Protein AF-A0A2E9KAT4-F1 (afdb_monomer_lite)

Sequence (88 aa):
MLNENTLLIGQVLQIRDNILAKRHAIPGSLQSEWKRLTDRTAAFDIKRTFNTARKGTTFTKPSLFQGSAAELSNLVKALRNFNARISR

Structure (mmCIF, N/CA/C/O backbone):
data_AF-A0A2E9KAT4-F1
#
_entry.id   AF-A0A2E9KAT4-F1
#
loop_
_atom_site.group_PDB
_atom_site.id
_atom_site.type_symbol
_atom_site.label_atom_id
_atom_site.label_alt_id
_atom_site.label_comp_id
_atom_site.label_asym_id
_atom_site.label_entity_id
_atom_site.label_seq_id
_atom_site.pdbx_PDB_ins_code
_atom_site.Cartn_x
_atom_site.Cartn_y
_atom_site.Cartn_z
_atom_site.occupancy
_atom_site.B_iso_or_equiv
_atom_site.auth_seq_id
_atom_site.auth_comp_id
_atom_site.auth_asym_id
_atom_site.auth_atom_id
_atom_site.pdbx_PDB_model_num
ATOM 1 N N . MET A 1 1 ? 22.544 6.694 -12.431 1.00 41.69 1 MET A N 1
ATOM 2 C CA . MET A 1 1 ? 21.278 7.344 -12.031 1.00 41.69 1 MET A CA 1
ATOM 3 C C . MET A 1 1 ? 20.356 6.277 -11.468 1.00 41.69 1 MET A C 1
ATOM 5 O O . MET A 1 1 ? 19.979 5.376 -12.206 1.00 41.69 1 MET A O 1
ATOM 9 N N . LEU A 1 2 ? 20.059 6.313 -10.166 1.00 50.12 2 LEU A N 1
ATOM 10 C CA . LEU A 1 2 ? 18.973 5.503 -9.606 1.00 50.12 2 LEU A CA 1
ATOM 11 C C . LEU A 1 2 ? 17.681 5.984 -10.268 1.00 50.12 2 LEU A C 1
ATOM 13 O O . LEU A 1 2 ? 17.329 7.152 -10.147 1.00 50.12 2 LEU A O 1
ATOM 17 N N . ASN A 1 3 ? 17.054 5.106 -11.044 1.00 72.81 3 ASN A N 1
ATOM 18 C CA . ASN A 1 3 ? 15.844 5.408 -11.795 1.00 72.81 3 ASN A CA 1
ATOM 19 C C . 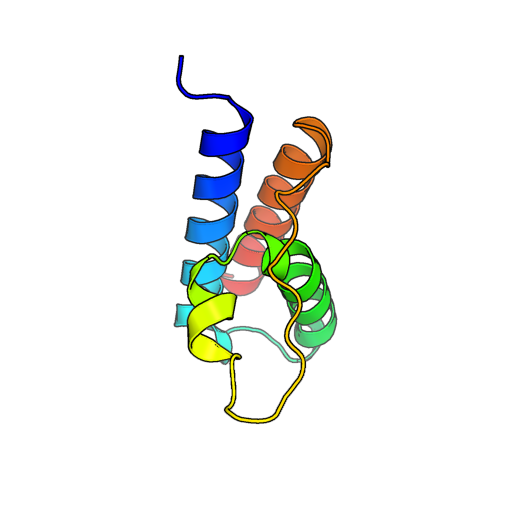ASN A 1 3 ? 14.767 5.900 -10.808 1.00 72.81 3 ASN A C 1
ATOM 21 O O . ASN A 1 3 ? 14.541 5.244 -9.791 1.00 72.81 3 ASN A O 1
ATOM 25 N N . GLU A 1 4 ? 14.138 7.050 -11.061 1.00 74.69 4 GLU A N 1
ATOM 26 C CA . GLU A 1 4 ? 13.135 7.669 -10.173 1.00 74.69 4 GLU A CA 1
ATOM 27 C C . GLU A 1 4 ? 12.035 6.666 -9.778 1.00 74.69 4 GLU A C 1
ATOM 29 O O . GLU A 1 4 ? 11.622 6.581 -8.621 1.00 74.69 4 GLU A O 1
ATOM 34 N N . ASN A 1 5 ? 11.670 5.792 -10.717 1.00 78.50 5 ASN A N 1
ATOM 35 C CA . ASN A 1 5 ? 10.748 4.684 -10.494 1.00 78.50 5 ASN A CA 1
ATOM 36 C C . ASN A 1 5 ? 11.237 3.701 -9.419 1.00 78.50 5 ASN A C 1
ATOM 38 O O . ASN A 1 5 ? 10.446 3.275 -8.583 1.00 78.50 5 ASN A O 1
ATOM 42 N N . THR A 1 6 ? 12.528 3.359 -9.389 1.00 79.44 6 THR A N 1
ATOM 43 C CA . THR A 1 6 ? 13.111 2.469 -8.370 1.00 79.44 6 THR A CA 1
ATOM 44 C C . THR A 1 6 ? 12.996 3.079 -6.976 1.00 79.44 6 THR A C 1
ATOM 46 O O . THR A 1 6 ? 12.651 2.376 -6.026 1.00 79.44 6 THR A O 1
ATOM 49 N N . LEU A 1 7 ? 13.235 4.389 -6.850 1.00 84.62 7 LEU A N 1
ATOM 50 C CA . LEU A 1 7 ? 13.085 5.097 -5.579 1.00 84.62 7 LEU A CA 1
ATOM 51 C C . LEU A 1 7 ? 11.626 5.075 -5.106 1.00 84.62 7 LEU A C 1
ATOM 53 O O . LEU A 1 7 ? 11.355 4.731 -3.955 1.00 84.62 7 LEU A O 1
ATOM 57 N N . LEU A 1 8 ? 10.684 5.392 -5.997 1.00 84.81 8 LEU A N 1
ATOM 58 C CA . LEU A 1 8 ? 9.256 5.398 -5.676 1.00 84.81 8 LEU A CA 1
ATOM 59 C C . LEU A 1 8 ? 8.742 3.998 -5.311 1.00 84.81 8 LEU A C 1
ATOM 61 O O . LEU A 1 8 ? 7.985 3.856 -4.353 1.00 84.81 8 LEU A O 1
ATOM 65 N N . ILE A 1 9 ? 9.194 2.953 -6.011 1.00 84.12 9 ILE A N 1
ATOM 66 C CA . ILE A 1 9 ? 8.880 1.557 -5.673 1.00 84.12 9 ILE A CA 1
ATOM 67 C C . ILE A 1 9 ? 9.402 1.209 -4.273 1.00 84.12 9 ILE A C 1
ATOM 69 O O . ILE A 1 9 ? 8.667 0.633 -3.471 1.00 84.12 9 ILE A O 1
ATOM 73 N N . GLY A 1 10 ? 10.637 1.603 -3.941 1.00 84.12 10 GLY A N 1
ATOM 74 C CA . GLY A 1 10 ? 11.196 1.413 -2.600 1.00 84.12 10 GLY A CA 1
ATOM 75 C C . GLY A 1 10 ? 10.354 2.087 -1.512 1.00 84.12 10 GLY A C 1
ATOM 76 O O . GLY A 1 10 ? 10.052 1.472 -0.489 1.00 84.12 10 GLY A O 1
ATOM 77 N N . GLN A 1 11 ? 9.891 3.316 -1.758 1.00 89.38 11 GLN A N 1
ATOM 78 C CA . GLN A 1 11 ? 9.003 4.034 -0.839 1.00 89.38 11 GLN A CA 1
ATOM 79 C C . GLN A 1 11 ? 7.646 3.341 -0.670 1.00 89.38 11 GLN A C 1
ATOM 81 O O . GLN A 1 11 ? 7.151 3.235 0.453 1.00 89.38 11 GLN A O 1
ATOM 86 N N . VAL A 1 12 ? 7.048 2.853 -1.763 1.00 89.19 12 VAL A N 1
ATOM 87 C CA . VAL A 1 12 ? 5.801 2.073 -1.724 1.00 89.19 12 VAL A CA 1
ATOM 88 C C . VAL A 1 12 ? 5.959 0.860 -0.808 1.00 89.19 12 VAL A C 1
ATOM 90 O O . VAL A 1 12 ? 5.130 0.661 0.082 1.00 89.19 12 VAL A O 1
ATOM 93 N N . LEU A 1 13 ? 7.029 0.082 -0.994 1.00 87.12 13 LEU A N 1
ATOM 94 C CA . LEU A 1 13 ? 7.306 -1.109 -0.189 1.00 87.12 13 LEU A CA 1
ATOM 95 C C . LEU A 1 13 ? 7.492 -0.756 1.290 1.00 87.12 13 LEU A C 1
ATOM 97 O O . LEU A 1 13 ? 6.840 -1.351 2.144 1.00 87.12 13 LEU A O 1
ATOM 101 N N . GLN A 1 14 ? 8.290 0.271 1.591 1.00 89.50 14 GLN A N 1
ATOM 102 C CA . GLN A 1 14 ? 8.563 0.688 2.966 1.00 89.50 14 GLN A CA 1
ATOM 103 C C . GLN A 1 14 ? 7.292 1.121 3.716 1.00 89.50 14 GLN A C 1
ATOM 105 O O . GLN A 1 14 ? 7.080 0.725 4.863 1.00 89.50 14 GLN A O 1
ATOM 110 N N . ILE A 1 15 ? 6.426 1.924 3.084 1.00 91.25 15 ILE A N 1
ATOM 111 C CA . ILE A 1 15 ? 5.187 2.397 3.725 1.00 91.25 15 ILE A CA 1
ATOM 112 C C . ILE A 1 15 ? 4.206 1.238 3.911 1.00 91.25 15 ILE A C 1
ATOM 114 O O . ILE A 1 15 ? 3.580 1.119 4.964 1.00 91.25 15 ILE A O 1
ATOM 118 N N . ARG A 1 16 ? 4.075 0.369 2.905 1.00 89.88 16 ARG A N 1
ATOM 119 C CA . ARG A 1 16 ? 3.201 -0.803 2.974 1.00 89.88 16 ARG A CA 1
ATOM 120 C C . ARG A 1 16 ? 3.619 -1.751 4.096 1.00 89.88 16 ARG A 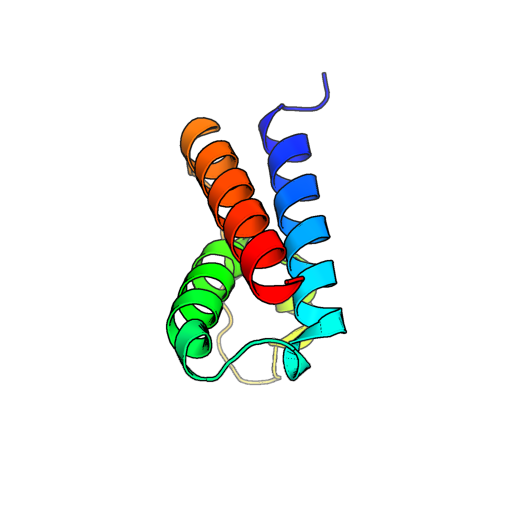C 1
ATOM 122 O O . ARG A 1 16 ? 2.759 -2.190 4.855 1.00 89.88 16 ARG A O 1
ATOM 129 N N . ASP A 1 17 ? 4.911 -2.038 4.222 1.00 88.88 17 ASP A N 1
ATOM 130 C CA . ASP A 1 17 ? 5.431 -2.931 5.260 1.00 88.88 17 ASP A CA 1
ATOM 131 C C . ASP A 1 17 ? 5.222 -2.332 6.665 1.00 88.88 17 ASP A C 1
ATOM 133 O O . ASP A 1 17 ? 4.849 -3.051 7.592 1.00 88.88 17 ASP A O 1
ATOM 137 N N . ASN A 1 18 ? 5.337 -1.004 6.812 1.00 90.50 18 ASN A N 1
ATOM 138 C CA . ASN A 1 18 ? 4.966 -0.299 8.045 1.00 90.50 18 ASN A CA 1
ATOM 139 C C . ASN A 1 18 ? 3.477 -0.495 8.385 1.00 90.50 18 ASN A C 1
ATOM 141 O O . ASN A 1 18 ? 3.152 -0.907 9.496 1.00 90.50 18 ASN A O 1
ATOM 145 N N . ILE A 1 19 ? 2.572 -0.275 7.422 1.00 90.88 19 ILE A N 1
ATOM 146 C CA . ILE A 1 19 ? 1.128 -0.484 7.619 1.00 90.88 19 ILE A CA 1
ATOM 147 C C . ILE A 1 19 ? 0.830 -1.948 7.987 1.00 90.88 19 ILE A C 1
ATOM 149 O O . ILE A 1 19 ? 0.054 -2.200 8.907 1.00 90.88 19 ILE A O 1
ATOM 153 N N . LEU A 1 20 ? 1.472 -2.916 7.322 1.00 88.88 20 LEU A N 1
ATOM 154 C CA . LEU A 1 20 ? 1.327 -4.348 7.613 1.00 88.88 20 LEU A CA 1
ATOM 155 C C . LEU A 1 20 ? 1.759 -4.712 9.039 1.00 88.88 20 LEU A C 1
ATOM 157 O O . LEU A 1 20 ? 1.099 -5.538 9.682 1.00 88.88 20 LEU A O 1
ATOM 161 N N . ALA A 1 21 ? 2.837 -4.101 9.541 1.00 89.06 21 ALA A N 1
ATOM 162 C CA . ALA A 1 21 ? 3.320 -4.316 10.904 1.00 89.06 21 ALA A CA 1
ATOM 163 C C . ALA A 1 21 ? 2.280 -3.888 11.954 1.00 89.06 21 ALA A C 1
ATOM 165 O O . ALA A 1 21 ? 2.094 -4.570 12.961 1.00 89.06 21 ALA A O 1
ATOM 166 N N . LYS A 1 22 ? 1.520 -2.825 11.672 1.00 90.19 22 LYS A N 1
ATOM 167 C CA . LYS A 1 22 ? 0.416 -2.337 12.513 1.00 90.19 22 LYS A CA 1
ATOM 168 C C . LYS A 1 22 ? -0.972 -2.625 11.943 1.00 90.19 22 LYS A C 1
ATOM 170 O O . LYS A 1 22 ? -1.919 -1.900 12.223 1.00 90.19 22 LYS A O 1
ATOM 175 N N . ARG A 1 23 ? -1.134 -3.707 11.173 1.00 87.44 23 ARG A N 1
ATOM 176 C CA . ARG A 1 23 ? -2.422 -4.071 10.542 1.00 87.44 23 ARG A CA 1
ATOM 177 C C . ARG A 1 23 ? -3.598 -4.173 11.522 1.00 87.44 23 ARG A C 1
ATOM 179 O O . ARG A 1 23 ? -4.740 -4.003 11.120 1.00 87.44 23 ARG A O 1
ATOM 186 N N . HIS A 1 24 ? -3.316 -4.457 12.793 1.00 88.38 24 HIS A N 1
ATOM 187 C CA . HIS A 1 24 ? -4.302 -4.518 13.873 1.00 88.38 24 HIS A CA 1
ATOM 188 C C . HIS A 1 24 ? -4.886 -3.140 14.230 1.00 88.38 24 HIS A C 1
ATOM 190 O O . HIS A 1 24 ? -5.985 -3.073 14.763 1.00 88.38 24 HIS A O 1
ATOM 196 N N . ALA A 1 25 ? -4.178 -2.055 13.910 1.00 88.81 25 ALA A N 1
ATOM 197 C CA . ALA A 1 25 ? -4.631 -0.681 14.099 1.00 88.81 25 ALA A CA 1
ATOM 198 C C . ALA A 1 25 ? -5.513 -0.178 12.942 1.00 88.81 25 ALA A C 1
ATOM 200 O O . ALA A 1 25 ? -5.985 0.951 12.985 1.00 88.81 25 ALA A O 1
ATOM 201 N N . ILE A 1 26 ? -5.731 -0.979 11.889 1.00 91.06 26 ILE A N 1
ATOM 202 C CA . ILE A 1 26 ? -6.588 -0.593 10.762 1.00 91.06 26 ILE A CA 1
ATOM 203 C C . ILE A 1 26 ? -8.060 -0.762 11.176 1.00 91.06 26 ILE A C 1
ATOM 205 O O . ILE A 1 26 ? -8.499 -1.897 11.380 1.00 91.06 26 ILE A O 1
ATOM 209 N N . PRO A 1 27 ? -8.856 0.323 11.251 1.00 91.12 27 PRO A N 1
ATOM 210 C CA . PRO A 1 27 ? -10.276 0.232 11.568 1.00 91.12 27 PRO A CA 1
ATOM 211 C C . PRO A 1 27 ? -11.042 -0.559 10.505 1.00 91.12 27 PRO A C 1
ATOM 213 O O . PRO A 1 27 ? -10.706 -0.516 9.318 1.00 91.12 27 PRO A O 1
ATOM 216 N N . GLY A 1 28 ? -12.137 -1.212 10.903 1.00 90.06 28 GLY A N 1
ATOM 217 C CA . GLY A 1 28 ? -12.999 -1.958 9.978 1.00 90.06 28 GLY A CA 1
ATOM 218 C C . GLY A 1 28 ? -13.503 -1.113 8.800 1.00 90.06 28 GLY A C 1
ATOM 219 O O . GLY A 1 28 ? -13.568 -1.602 7.676 1.00 90.06 28 GLY A O 1
ATOM 220 N N . SER A 1 29 ? -13.748 0.183 9.020 1.00 91.19 29 SER A N 1
ATOM 221 C CA . SER A 1 29 ? -14.146 1.137 7.974 1.00 91.19 29 SER A CA 1
ATOM 222 C C . SER A 1 29 ? -13.082 1.362 6.890 1.00 91.19 29 SER A C 1
ATOM 224 O O . SER A 1 29 ? -13.416 1.790 5.788 1.00 91.19 29 SER A O 1
ATOM 226 N N . LEU A 1 30 ? -11.809 1.061 7.173 1.00 91.81 30 LEU A N 1
ATOM 227 C CA . LEU A 1 30 ? -10.673 1.262 6.267 1.00 91.81 30 LEU A CA 1
ATOM 228 C C . LEU A 1 30 ? -10.145 -0.039 5.640 1.00 91.81 30 LEU A C 1
ATOM 230 O O . LEU A 1 30 ? -9.272 0.018 4.774 1.00 91.81 30 LEU A O 1
ATOM 234 N N . GLN A 1 31 ? -10.691 -1.203 6.009 1.00 89.38 31 GLN A N 1
ATOM 235 C CA . GLN A 1 31 ? -10.296 -2.515 5.471 1.00 89.38 31 GLN A CA 1
ATOM 236 C C . GLN A 1 31 ? -10.416 -2.594 3.942 1.00 89.38 31 GLN A C 1
ATOM 238 O O . GLN A 1 31 ? -9.499 -3.062 3.268 1.00 89.38 31 GLN A O 1
ATOM 243 N N . SER A 1 32 ? -11.515 -2.093 3.372 1.00 91.12 32 SER A N 1
ATOM 244 C CA . SER A 1 32 ? -11.734 -2.108 1.919 1.00 91.12 32 SER A CA 1
ATOM 245 C C . SER A 1 32 ? -10.712 -1.247 1.170 1.00 91.12 32 SER A C 1
ATOM 247 O O . SER A 1 32 ? -10.204 -1.639 0.118 1.00 91.12 32 SER A O 1
ATOM 249 N N . GLU A 1 33 ? -10.364 -0.085 1.727 1.00 91.38 33 GLU A N 1
ATOM 250 C CA . GLU A 1 33 ? -9.337 0.794 1.164 1.00 91.38 33 GLU A CA 1
ATOM 251 C C . GLU A 1 33 ? -7.948 0.158 1.272 1.00 91.38 33 GLU A C 1
ATOM 253 O O . GLU A 1 33 ? -7.189 0.166 0.299 1.00 91.38 33 GLU A O 1
ATOM 258 N N . TRP A 1 34 ? -7.650 -0.458 2.419 1.00 92.00 34 TRP A N 1
ATOM 259 C CA . TRP A 1 34 ? -6.416 -1.202 2.631 1.00 92.00 34 TRP A CA 1
ATOM 260 C C . TRP A 1 34 ? -6.258 -2.353 1.635 1.00 92.00 34 TRP A C 1
ATOM 262 O O . TRP A 1 34 ? -5.203 -2.491 1.012 1.00 92.00 34 TRP A O 1
ATOM 272 N N . LYS A 1 35 ? -7.318 -3.140 1.416 1.00 89.38 35 LYS A N 1
ATOM 273 C CA . LYS A 1 35 ? -7.335 -4.227 0.431 1.00 89.38 35 LYS A CA 1
ATOM 274 C C . LYS A 1 35 ? -7.025 -3.707 -0.972 1.00 89.38 35 LYS A C 1
ATOM 276 O O . LYS A 1 35 ? -6.114 -4.215 -1.617 1.00 89.38 35 LYS A O 1
ATOM 281 N N . ARG A 1 36 ? -7.686 -2.624 -1.399 1.00 89.88 36 ARG A N 1
ATOM 282 C CA . ARG A 1 36 ? -7.435 -1.984 -2.702 1.00 89.88 36 ARG A CA 1
ATOM 283 C C . ARG A 1 36 ? -5.982 -1.517 -2.857 1.00 89.88 36 ARG A C 1
ATOM 285 O O . ARG A 1 36 ? -5.390 -1.700 -3.919 1.00 89.88 36 ARG A O 1
ATOM 292 N N . LEU A 1 37 ? -5.402 -0.894 -1.828 1.00 89.38 37 LEU A N 1
ATOM 293 C CA . LEU A 1 37 ? -4.001 -0.446 -1.848 1.00 89.38 37 LEU A CA 1
ATOM 294 C C . LEU A 1 37 ? -3.024 -1.630 -1.858 1.00 89.38 37 LEU A C 1
ATOM 296 O O . LEU A 1 37 ? -2.021 -1.596 -2.570 1.00 89.38 37 LEU A O 1
ATOM 300 N N . THR A 1 38 ? -3.335 -2.698 -1.128 1.00 85.88 38 THR A N 1
ATOM 301 C CA . THR A 1 38 ? -2.544 -3.934 -1.125 1.00 85.88 38 THR A CA 1
ATOM 302 C C . THR A 1 38 ? -2.552 -4.588 -2.502 1.00 85.88 38 THR A C 1
ATOM 304 O O . THR A 1 38 ? -1.490 -4.903 -3.027 1.00 85.88 38 THR A O 1
ATOM 307 N N . ASP A 1 39 ? -3.718 -4.702 -3.140 1.00 84.56 39 ASP A N 1
ATOM 308 C CA . ASP A 1 39 ? -3.847 -5.305 -4.469 1.00 84.56 39 ASP A CA 1
ATOM 309 C C . ASP A 1 39 ? -3.058 -4.510 -5.523 1.00 84.56 39 ASP A C 1
ATOM 311 O O . ASP A 1 39 ? -2.306 -5.089 -6.310 1.00 84.56 39 ASP A O 1
ATOM 315 N N . ARG A 1 40 ? -3.127 -3.170 -5.479 1.00 84.31 40 ARG A N 1
ATOM 316 C CA . ARG A 1 40 ? -2.343 -2.289 -6.368 1.00 84.31 40 ARG A CA 1
ATOM 317 C C . ARG A 1 40 ? -0.838 -2.356 -6.120 1.00 84.31 40 ARG A C 1
ATOM 319 O O . ARG A 1 40 ? -0.062 -2.114 -7.040 1.00 84.31 40 ARG A O 1
ATOM 326 N N . THR A 1 41 ? -0.417 -2.660 -4.894 1.00 83.31 41 THR A N 1
ATOM 327 C CA . THR A 1 41 ? 1.007 -2.750 -4.532 1.00 83.31 41 THR A CA 1
ATOM 328 C C . THR A 1 41 ? 1.566 -4.167 -4.622 1.00 83.31 41 THR A C 1
ATOM 330 O O . THR A 1 41 ? 2.778 -4.362 -4.532 1.00 83.31 41 THR A O 1
ATOM 333 N N . ALA A 1 42 ? 0.713 -5.164 -4.859 1.00 76.62 42 ALA A N 1
ATOM 334 C CA . ALA A 1 42 ? 1.093 -6.569 -4.894 1.00 76.62 42 ALA A CA 1
ATOM 335 C C . ALA A 1 42 ? 2.036 -6.919 -6.059 1.00 76.62 42 ALA A C 1
ATOM 337 O O . ALA A 1 42 ? 2.679 -7.967 -6.022 1.00 76.62 42 ALA A O 1
ATOM 338 N N . ALA A 1 43 ? 2.117 -6.063 -7.084 1.00 71.50 43 ALA A N 1
ATOM 339 C CA . ALA A 1 43 ? 3.051 -6.212 -8.199 1.00 71.50 43 ALA A CA 1
ATOM 340 C C . ALA A 1 43 ? 4.502 -5.841 -7.833 1.00 71.50 43 ALA A C 1
ATOM 342 O O . ALA A 1 43 ? 5.433 -6.360 -8.441 1.00 71.50 43 ALA A O 1
ATOM 343 N N . PHE A 1 44 ? 4.705 -4.983 -6.827 1.00 72.75 44 PHE A N 1
ATOM 344 C CA . PHE A 1 44 ? 6.040 -4.558 -6.379 1.00 72.75 44 PHE A CA 1
ATOM 345 C C . PHE A 1 44 ? 6.694 -5.551 -5.419 1.00 72.75 44 PHE A C 1
ATOM 347 O O . PHE A 1 44 ? 7.885 -5.455 -5.127 1.00 72.75 44 PHE A O 1
ATOM 354 N N . ASP A 1 45 ? 5.915 -6.495 -4.900 1.00 66.94 45 ASP A N 1
ATOM 355 C CA . ASP A 1 45 ? 6.378 -7.442 -3.905 1.00 66.94 45 ASP A CA 1
ATOM 356 C C . ASP A 1 45 ? 7.136 -8.603 -4.546 1.00 66.94 45 ASP A C 1
ATOM 358 O O . ASP A 1 45 ? 6.556 -9.603 -4.977 1.00 66.94 45 ASP A O 1
ATOM 362 N N . ILE A 1 46 ? 8.460 -8.493 -4.565 1.00 60.69 46 ILE A N 1
ATOM 363 C CA . ILE A 1 46 ? 9.339 -9.557 -5.059 1.00 60.69 46 ILE A CA 1
ATOM 364 C C . ILE A 1 46 ? 9.154 -10.844 -4.230 1.00 60.69 46 ILE A C 1
ATOM 366 O O . ILE A 1 46 ? 9.229 -11.947 -4.780 1.00 60.69 46 ILE A O 1
ATOM 370 N N . LYS A 1 47 ? 8.836 -10.729 -2.928 1.00 59.31 47 LYS A N 1
ATOM 371 C CA . LYS A 1 47 ? 8.620 -11.876 -2.032 1.00 59.31 47 LYS A CA 1
ATOM 372 C C . LYS A 1 47 ? 7.256 -12.533 -2.217 1.00 59.31 47 LYS A C 1
ATOM 374 O O . LYS A 1 47 ? 7.123 -13.699 -1.856 1.00 59.31 47 LYS A O 1
ATOM 379 N N . ARG A 1 48 ? 6.269 -11.867 -2.831 1.00 59.88 48 ARG A N 1
ATOM 380 C CA . ARG A 1 48 ? 4.987 -12.504 -3.194 1.00 59.88 48 ARG A CA 1
ATOM 381 C C . ARG A 1 48 ? 5.224 -13.763 -4.021 1.00 59.88 48 ARG A C 1
ATOM 383 O O . ARG A 1 48 ? 4.640 -14.790 -3.713 1.00 59.88 48 ARG A O 1
ATOM 390 N N . THR A 1 49 ? 6.158 -13.716 -4.971 1.00 54.22 49 THR A N 1
ATOM 391 C CA . THR A 1 49 ? 6.573 -14.876 -5.780 1.00 54.22 49 THR A CA 1
ATOM 392 C C . THR A 1 49 ? 6.957 -16.084 -4.924 1.00 54.22 49 THR A C 1
ATOM 394 O O . THR A 1 49 ? 6.503 -17.189 -5.194 1.00 54.22 49 THR A O 1
ATOM 397 N N . PHE A 1 50 ? 7.738 -15.878 -3.862 1.00 56.09 50 PHE A N 1
ATOM 398 C CA . PHE A 1 50 ? 8.168 -16.954 -2.965 1.00 56.09 50 PHE A CA 1
ATOM 399 C C . PHE A 1 50 ? 7.077 -17.372 -1.972 1.00 56.09 50 PHE A C 1
ATOM 401 O O . PHE A 1 50 ? 6.950 -18.552 -1.664 1.00 56.09 50 PHE A O 1
ATOM 408 N N . ASN A 1 51 ? 6.262 -16.426 -1.501 1.00 57.94 51 ASN A N 1
ATOM 409 C CA . ASN A 1 51 ? 5.240 -16.675 -0.483 1.00 57.94 51 ASN A CA 1
ATOM 410 C C . ASN A 1 51 ? 3.950 -17.302 -1.043 1.00 57.94 51 ASN A C 1
ATOM 412 O O . ASN A 1 51 ? 3.206 -17.925 -0.288 1.00 57.94 51 ASN A O 1
ATOM 416 N N . THR A 1 52 ? 3.648 -17.127 -2.336 1.00 59.38 52 THR A N 1
ATOM 417 C CA . THR A 1 52 ? 2.403 -17.631 -2.950 1.00 59.38 52 THR A CA 1
ATOM 418 C C . THR A 1 52 ? 2.601 -18.781 -3.932 1.00 59.38 52 THR A C 1
ATOM 420 O O . THR A 1 52 ? 1.614 -19.401 -4.325 1.00 59.38 52 THR A O 1
ATOM 423 N N . ALA A 1 53 ? 3.834 -19.088 -4.343 1.00 58.84 53 ALA A N 1
ATOM 424 C CA . ALA A 1 53 ? 4.095 -20.235 -5.206 1.00 58.84 53 ALA A CA 1
ATOM 425 C C . ALA A 1 53 ? 3.869 -21.545 -4.431 1.00 58.84 53 ALA A C 1
ATOM 427 O O . ALA A 1 53 ? 4.605 -21.873 -3.502 1.00 58.84 53 ALA A O 1
ATOM 428 N N . ARG A 1 54 ? 2.842 -22.308 -4.820 1.00 62.56 54 ARG A N 1
ATOM 429 C CA . ARG A 1 54 ? 2.585 -23.668 -4.329 1.00 62.56 54 ARG A CA 1
ATOM 430 C C . ARG A 1 5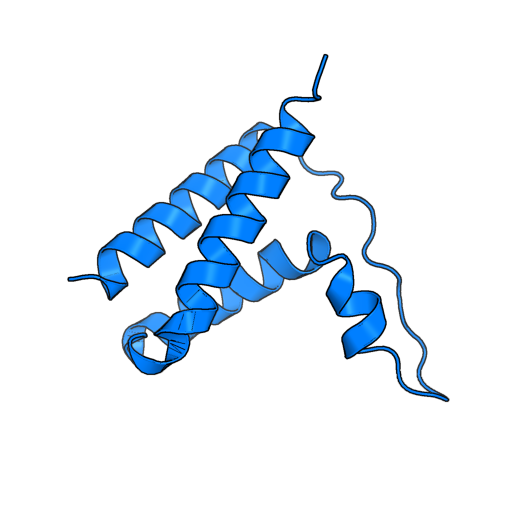4 ? 2.882 -24.684 -5.428 1.00 62.56 54 ARG A C 1
ATOM 432 O O . ARG A 1 54 ? 2.631 -24.443 -6.609 1.00 62.56 54 ARG A O 1
ATOM 439 N N . LYS A 1 55 ? 3.414 -25.844 -5.039 1.00 64.25 55 LYS A N 1
ATOM 440 C CA . LYS A 1 55 ? 3.650 -26.958 -5.966 1.00 64.25 55 LYS A CA 1
ATOM 441 C C . LYS A 1 55 ? 2.313 -27.380 -6.594 1.00 64.25 55 LYS A C 1
ATOM 443 O O . LYS A 1 55 ? 1.362 -27.646 -5.867 1.00 64.25 55 LYS A O 1
ATOM 448 N N . GLY A 1 56 ? 2.253 -27.429 -7.926 1.00 68.94 56 GLY A N 1
ATOM 449 C CA . GLY A 1 56 ? 1.057 -27.835 -8.678 1.00 68.94 56 GLY A CA 1
ATOM 450 C C . GLY A 1 56 ? 0.074 -26.712 -9.032 1.00 68.94 56 GLY A C 1
ATOM 4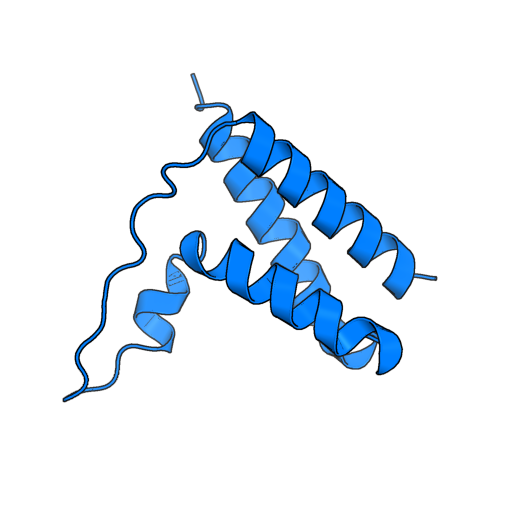51 O O . GLY A 1 56 ? -0.943 -26.995 -9.654 1.00 68.94 56 GLY A O 1
ATOM 452 N N . THR A 1 57 ? 0.357 -25.452 -8.684 1.00 59.31 57 THR A N 1
ATOM 453 C CA . THR A 1 57 ? -0.480 -24.304 -9.082 1.00 59.31 57 THR A CA 1
ATOM 454 C C . THR A 1 57 ? 0.217 -23.442 -10.127 1.00 59.31 57 THR A C 1
ATOM 456 O O . THR A 1 57 ? 1.392 -23.111 -9.964 1.00 59.31 57 THR A O 1
ATOM 459 N N . THR A 1 58 ? -0.506 -23.031 -11.169 1.00 52.59 58 THR A N 1
ATOM 460 C CA . THR A 1 58 ? -0.009 -22.081 -12.172 1.00 52.59 58 THR A CA 1
ATOM 461 C C . THR A 1 58 ? 0.165 -20.711 -11.523 1.00 52.59 58 THR A C 1
ATOM 463 O O . THR A 1 58 ? -0.793 -20.128 -11.016 1.00 52.59 58 THR A O 1
ATOM 466 N N . PHE A 1 59 ? 1.392 -20.192 -11.518 1.00 56.16 59 PHE A N 1
ATOM 467 C CA . PHE A 1 59 ? 1.710 -18.887 -10.946 1.00 56.16 59 PHE A CA 1
ATOM 468 C C . PHE A 1 59 ? 2.218 -17.940 -12.031 1.00 56.16 59 PHE A C 1
ATOM 470 O O . PHE A 1 59 ? 3.090 -18.294 -12.821 1.00 56.16 59 PHE A O 1
ATOM 477 N N . THR A 1 60 ? 1.691 -16.716 -12.044 1.00 54.38 60 THR A N 1
ATOM 478 C CA . THR A 1 60 ? 2.149 -15.655 -12.947 1.00 54.38 60 THR A CA 1
ATOM 479 C C . THR A 1 60 ? 3.120 -14.760 -12.189 1.00 54.38 60 THR A C 1
ATOM 481 O O . THR A 1 60 ? 2.737 -14.133 -11.199 1.00 54.38 60 THR A O 1
ATOM 484 N N . LYS A 1 61 ? 4.381 -14.698 -12.641 1.00 53.56 61 LYS A N 1
ATOM 485 C CA . LYS A 1 61 ? 5.373 -13.754 -12.105 1.00 53.56 61 LYS A CA 1
ATOM 486 C C . LYS A 1 61 ? 4.787 -12.339 -12.172 1.00 53.56 61 LYS A C 1
ATOM 488 O O . LYS A 1 61 ? 4.265 -11.987 -13.232 1.00 53.56 61 LYS A O 1
ATOM 493 N N . PRO A 1 62 ? 4.871 -11.524 -11.102 1.00 54.47 62 PRO A N 1
ATOM 494 C CA . PRO A 1 62 ? 4.449 -10.136 -11.182 1.00 54.47 62 PRO A CA 1
ATOM 495 C C . PRO A 1 62 ? 5.194 -9.474 -12.341 1.00 54.47 62 PRO A C 1
ATOM 497 O O . PRO A 1 62 ? 6.428 -9.448 -12.358 1.00 54.47 62 PRO A O 1
ATOM 500 N N . SER A 1 63 ? 4.450 -9.019 -13.348 1.00 53.28 63 SER A N 1
ATOM 501 C CA . SER A 1 63 ? 5.012 -8.229 -14.436 1.00 53.28 63 SER A CA 1
ATOM 502 C C . SER A 1 63 ? 5.708 -7.022 -13.818 1.00 53.28 63 SER A C 1
ATOM 504 O O . SER A 1 63 ? 5.128 -6.373 -12.942 1.00 53.28 63 SER A O 1
ATOM 506 N N . LEU A 1 64 ? 6.934 -6.727 -14.263 1.00 59.41 64 LEU A N 1
ATOM 507 C CA . LEU A 1 64 ? 7.600 -5.458 -13.967 1.00 59.41 64 LEU A CA 1
ATOM 508 C C . LEU A 1 64 ? 6.568 -4.343 -14.146 1.00 59.41 64 LEU A C 1
ATOM 510 O O . LEU A 1 64 ? 5.905 -4.294 -15.182 1.00 59.41 64 LEU A O 1
ATOM 514 N N . PHE A 1 65 ? 6.362 -3.533 -13.109 1.00 63.19 65 PHE A N 1
ATOM 515 C CA . PHE A 1 65 ? 5.369 -2.468 -13.135 1.00 63.19 65 PHE A CA 1
ATOM 516 C C . PHE A 1 65 ? 5.580 -1.604 -14.384 1.00 63.19 65 PHE A C 1
ATOM 518 O O . PHE A 1 65 ? 6.641 -1.007 -14.545 1.00 63.19 65 PHE A O 1
ATOM 525 N N . GLN A 1 66 ? 4.582 -1.585 -15.270 1.00 62.94 66 GLN A N 1
ATOM 526 C CA . GLN A 1 66 ? 4.628 -0.851 -16.541 1.00 62.94 66 GLN A CA 1
ATOM 527 C C . GLN A 1 66 ? 3.956 0.524 -16.464 1.00 62.94 66 GLN A C 1
ATOM 529 O O . GLN A 1 66 ? 3.808 1.195 -17.480 1.00 62.94 66 GLN A O 1
ATOM 534 N N . GLY A 1 67 ? 3.523 0.941 -15.271 1.00 66.50 67 GLY A N 1
ATOM 535 C CA . GLY A 1 67 ? 2.933 2.259 -15.080 1.00 66.50 67 GLY A CA 1
ATOM 536 C C . GLY A 1 67 ? 3.976 3.378 -15.089 1.00 66.50 67 GLY A C 1
ATOM 537 O O . GLY A 1 67 ? 5.185 3.164 -14.979 1.00 66.50 67 GLY A O 1
ATOM 538 N N . SER A 1 68 ? 3.480 4.602 -15.190 1.00 78.44 68 SER A N 1
ATOM 539 C CA . SER A 1 68 ? 4.272 5.830 -15.186 1.00 78.44 68 SER A CA 1
ATOM 540 C C . SER A 1 68 ? 4.798 6.200 -13.788 1.00 78.44 68 SER A C 1
ATOM 542 O O . SER A 1 68 ? 4.237 5.817 -12.756 1.00 78.44 68 SER A O 1
ATOM 544 N N . ALA A 1 69 ? 5.839 7.039 -13.740 1.00 77.81 69 ALA A N 1
ATOM 545 C CA . ALA A 1 69 ? 6.331 7.648 -12.497 1.00 77.81 69 ALA A CA 1
ATOM 546 C C . ALA A 1 69 ? 5.225 8.418 -11.744 1.00 77.81 69 ALA A C 1
ATOM 548 O O . ALA A 1 69 ? 5.176 8.422 -10.512 1.00 77.81 69 ALA A O 1
ATOM 549 N N . ALA A 1 70 ? 4.284 9.021 -12.479 1.00 83.25 70 ALA A N 1
ATOM 550 C CA . ALA A 1 70 ? 3.147 9.738 -11.908 1.00 83.25 70 ALA A CA 1
ATOM 551 C C . ALA A 1 70 ? 2.197 8.797 -11.147 1.00 83.25 70 ALA A C 1
ATOM 553 O O . ALA A 1 70 ? 1.732 9.125 -10.053 1.00 83.25 70 ALA A O 1
ATOM 554 N N . GLU A 1 71 ? 1.945 7.601 -11.682 1.00 83.00 71 GLU A N 1
ATOM 555 C CA . GLU A 1 71 ? 1.136 6.583 -11.008 1.00 83.00 71 GLU A CA 1
ATOM 556 C C . GLU A 1 71 ? 1.807 6.071 -9.732 1.00 83.00 71 GLU A C 1
ATOM 558 O O . GLU A 1 71 ? 1.131 5.917 -8.711 1.00 83.00 71 GLU A O 1
ATOM 563 N N . LEU A 1 72 ? 3.130 5.878 -9.757 1.00 83.69 72 LEU A N 1
ATOM 564 C CA . LEU A 1 72 ? 3.909 5.526 -8.567 1.00 83.69 72 LEU A CA 1
ATOM 565 C C . LEU A 1 72 ? 3.852 6.627 -7.507 1.00 83.69 72 LEU A C 1
ATOM 567 O O . LEU A 1 72 ? 3.574 6.346 -6.343 1.00 83.69 72 LEU A O 1
ATOM 571 N N . SER A 1 73 ? 4.048 7.884 -7.905 1.00 87.69 73 SER A N 1
ATOM 572 C CA . SER A 1 73 ? 3.965 9.036 -7.002 1.00 87.69 73 SER A CA 1
ATOM 573 C C . SER A 1 73 ? 2.580 9.151 -6.356 1.00 87.69 73 SER A C 1
ATOM 575 O O . SER A 1 73 ? 2.458 9.323 -5.139 1.00 87.69 73 SER A O 1
ATOM 577 N N . ASN A 1 74 ? 1.514 8.961 -7.137 1.00 90.06 74 ASN A N 1
ATOM 578 C CA . ASN A 1 74 ? 0.144 8.938 -6.623 1.00 90.06 74 ASN A CA 1
ATOM 579 C C . ASN A 1 74 ? -0.094 7.775 -5.652 1.00 90.06 74 ASN A C 1
ATOM 581 O O . ASN A 1 74 ? -0.781 7.947 -4.642 1.00 90.06 74 ASN A O 1
ATOM 585 N N . LEU A 1 75 ? 0.496 6.607 -5.913 1.00 89.81 75 LEU A N 1
ATOM 586 C CA . LEU A 1 75 ? 0.404 5.455 -5.022 1.00 89.81 75 LEU A CA 1
ATOM 587 C C . LEU A 1 75 ? 1.132 5.696 -3.693 1.00 89.81 75 LEU A C 1
ATOM 589 O O . LEU A 1 75 ? 0.572 5.404 -2.636 1.00 89.81 75 LEU A O 1
ATOM 593 N N . VAL A 1 76 ? 2.326 6.298 -3.726 1.00 91.06 76 VAL A N 1
ATOM 594 C CA . VAL A 1 76 ? 3.054 6.729 -2.521 1.00 91.06 76 VAL A CA 1
ATOM 595 C C . VAL A 1 76 ? 2.208 7.709 -1.705 1.00 91.06 76 VAL A C 1
ATOM 597 O O . VAL A 1 76 ? 2.053 7.522 -0.498 1.00 91.06 76 VAL A O 1
ATOM 600 N N . LYS A 1 77 ? 1.615 8.728 -2.343 1.00 94.00 77 LYS A N 1
ATOM 601 C CA . LYS A 1 77 ? 0.738 9.701 -1.664 1.00 94.00 77 LYS A CA 1
ATOM 602 C C . LYS A 1 77 ? -0.464 9.022 -1.007 1.00 94.00 77 LYS A C 1
ATOM 604 O O . LYS A 1 77 ? -0.750 9.290 0.158 1.00 94.00 77 LYS A O 1
ATOM 609 N N . ALA A 1 78 ? -1.132 8.112 -1.716 1.00 92.94 78 ALA A N 1
ATOM 610 C CA . ALA A 1 78 ? -2.274 7.376 -1.181 1.00 92.94 78 ALA A CA 1
ATOM 611 C C . ALA A 1 78 ? -1.892 6.530 0.046 1.00 92.94 78 ALA A C 1
ATOM 613 O O . ALA A 1 78 ? -2.577 6.588 1.066 1.00 92.94 78 ALA A O 1
ATOM 614 N N . LEU A 1 79 ? -0.765 5.811 -0.014 1.00 92.94 79 LEU A N 1
ATOM 615 C CA . LEU A 1 79 ? -0.252 5.028 1.113 1.00 92.94 79 LEU A CA 1
ATOM 616 C C . LEU A 1 79 ? 0.133 5.907 2.309 1.00 92.94 79 LEU A C 1
ATOM 618 O O . LEU A 1 7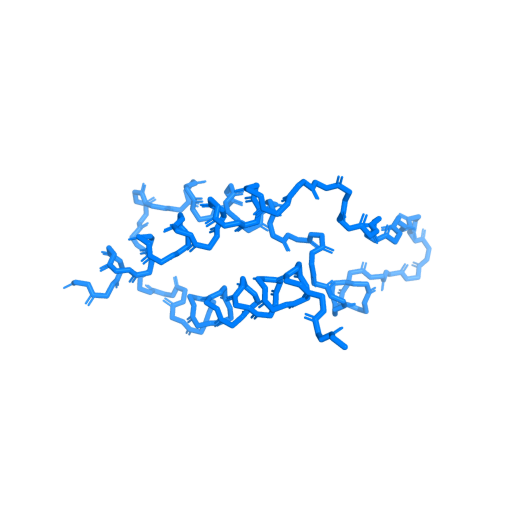9 ? -0.171 5.548 3.443 1.00 92.94 79 LEU A O 1
ATOM 622 N N . ARG A 1 80 ? 0.758 7.072 2.084 1.00 93.88 80 ARG A N 1
ATOM 623 C CA . ARG A 1 80 ? 1.079 8.029 3.160 1.00 93.88 80 ARG A CA 1
ATOM 624 C C . ARG A 1 80 ? -0.178 8.566 3.836 1.00 93.88 80 ARG A C 1
ATOM 626 O O . ARG A 1 80 ? -0.241 8.580 5.062 1.00 93.88 80 ARG A O 1
ATOM 633 N N . ASN A 1 81 ? -1.180 8.956 3.052 1.00 94.00 81 ASN A N 1
ATOM 634 C CA . ASN A 1 81 ? -2.453 9.451 3.577 1.00 94.00 81 ASN A CA 1
ATOM 635 C C . ASN A 1 81 ? -3.180 8.370 4.380 1.00 94.00 81 ASN A C 1
ATOM 637 O O . ASN A 1 81 ? -3.677 8.642 5.471 1.00 94.00 81 ASN A O 1
ATOM 641 N N . PHE A 1 82 ? -3.193 7.135 3.875 1.00 92.50 82 PHE A N 1
ATOM 642 C CA . PHE A 1 82 ? -3.731 5.994 4.605 1.00 92.50 82 PHE A CA 1
ATOM 643 C C . PHE A 1 82 ? -2.985 5.777 5.928 1.00 92.50 82 PHE A C 1
ATOM 645 O O . PHE A 1 82 ? -3.606 5.708 6.984 1.00 92.50 82 PHE A O 1
ATOM 652 N N . ASN A 1 83 ? -1.649 5.759 5.883 1.00 92.50 83 ASN A N 1
ATOM 653 C CA . ASN A 1 83 ? -0.795 5.577 7.054 1.00 92.50 83 ASN A CA 1
ATOM 654 C C . ASN A 1 83 ? -1.018 6.658 8.125 1.00 92.50 83 ASN A C 1
ATOM 656 O O . ASN A 1 83 ? -1.016 6.355 9.314 1.00 92.50 83 ASN A O 1
ATOM 660 N N . ALA A 1 84 ? -1.232 7.909 7.713 1.00 91.38 84 ALA A N 1
ATOM 661 C CA . ALA A 1 84 ? -1.534 9.009 8.623 1.00 91.38 84 ALA A CA 1
ATOM 662 C C . ALA A 1 84 ? -2.911 8.857 9.290 1.00 91.38 84 ALA A C 1
ATOM 664 O O . ALA A 1 84 ? -3.056 9.184 10.462 1.00 91.38 84 ALA A O 1
ATOM 665 N N . ARG A 1 85 ? -3.914 8.337 8.569 1.00 90.25 85 ARG A N 1
ATOM 666 C CA . ARG A 1 85 ? -5.276 8.126 9.093 1.00 90.25 85 ARG A CA 1
ATOM 667 C C . ARG A 1 85 ? -5.358 7.004 10.125 1.00 90.25 85 ARG A C 1
ATOM 669 O O . ARG A 1 85 ? -6.193 7.093 11.009 1.00 90.25 85 ARG A O 1
ATOM 676 N N . ILE A 1 86 ? -4.508 5.983 10.013 1.00 89.12 86 ILE A N 1
ATOM 677 C CA . ILE A 1 86 ? -4.446 4.863 10.971 1.00 89.12 86 ILE A CA 1
ATOM 678 C C . ILE A 1 86 ? -3.492 5.113 12.150 1.00 89.12 86 ILE A C 1
ATOM 680 O O . ILE A 1 86 ? -3.444 4.308 13.069 1.00 89.12 86 ILE A O 1
ATOM 684 N N . SER A 1 87 ? -2.667 6.164 12.089 1.00 80.19 87 SER A N 1
ATOM 685 C CA . SER A 1 87 ? -1.764 6.575 13.178 1.00 80.19 87 SER A CA 1
ATOM 686 C C . SER A 1 87 ? -2.366 7.645 14.097 1.00 80.19 87 SER A C 1
ATOM 688 O O . SER A 1 87 ? -1.686 8.064 15.032 1.00 80.19 87 SER A O 1
ATOM 690 N N . ARG A 1 88 ? -3.565 8.146 13.785 1.00 60.59 88 ARG A N 1
ATOM 691 C CA . ARG A 1 88 ? -4.333 9.035 14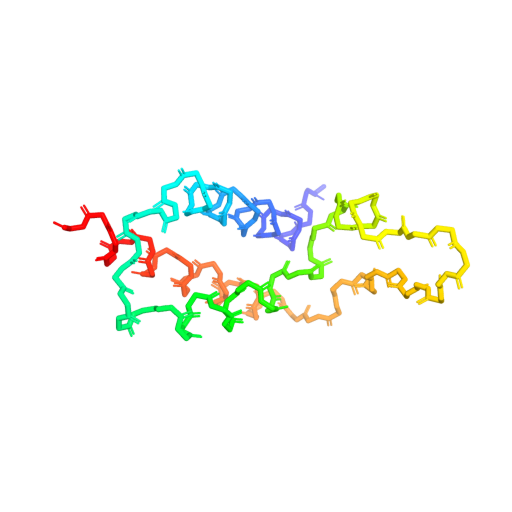.665 1.00 60.59 88 ARG A CA 1
ATOM 692 C C . ARG A 1 88 ? -5.101 8.204 15.677 1.00 60.59 88 ARG A C 1
ATOM 694 O O . ARG A 1 88 ? -5.191 8.677 16.825 1.00 60.59 88 ARG A O 1
#

Secondary structure (DSSP, 8-state):
---HHHHHHHHHHHHHHHHHHTGGGS-GGGHHHHHHHHHHHTTS-HHHHHHH--TTS--PPPP---S-HHHHHHHHHHHHHHHHHH--

Radius of gyration: 14.08 Å; chains: 1; bounding box: 35×38×31 Å

Foldseek 3Di:
DCPLLNVLLVLLVVLLVVCVVVVVLQDPVCVVVNVVLCVVNVLSDPCCCVVVDDPPDDDDRRDDDPDDSVVSVVSSVSSVVSSVVSVD

pLDDT: mean 78.58, std 14.26, range [41.69, 94.0]